Protein AF-A0A0F8CP23-F1 (afdb_monomer)

Nearest PDB structures (foldseek):
  4rnl-assembly4_D  TM=8.273E-01  e=2.035E-09  Streptomyces platensis
  9hau-assembly1_AA  TM=3.937E-01  e=9.492E-01  Leviviridae sp.
  6h04-assembly1_C  TM=4.057E-01  e=1.563E+00  Homo sapiens
  6yf9-assembly1_AA  TM=3.891E-01  e=7.806E+00  Leviviridae sp.
  8uej-assembly1_IN  TM=3.202E-01  e=5.597E+00  Caulobacter phage phiCb5

InterPro domains:
  IPR008183 Aldose 1-/Glucose-6-phosphate 1-epimerase [PF01263] (3-172)
  IPR011013 Galactose mutarotase-like domain superfamily [SSF74650] (3-172)
  IPR014718 Glycoside hydrolase-type carbohydrate-binding [G3DSA:2.70.98.10] (1-172)

pLDDT: mean 95.64, std 5.28, range [49.09, 98.81]

Foldseek 3Di:
DWDWDAALFLSFGAFTDDPNDTPFDHDPDPVCCLVPVPLLTRGWFDQAAAWDAQQKDCDDPHDIWHFEPPPPSIAHRLADCTSRRDRWDWDDDPQADDDPPDPDFPPKGKTKTWDWQDACRRRWGAIKIKMKIWIWGWDQDPNDIDIDIDIDIDIDRDDRDPDTDGDIDTSD

Sequence (172 aa):
MASVSFLPLGAIIQAVKVDGINIVQGFDNPEQYQQHNHPYFGETIGRVANRIKDATITNLNGQSYSLAENNGPNNLHGGNVGWGKKLWTEIECPTAREVPGIEGLTAAKTTAYGLTSKDGDEGFPGTVQATVFYTAGLQKINGRHVTVLAMEYEAELTGGAEETVINMTNHS

Solvent-accessible surface area (backbone atoms only — not comparable to full-atom values): 9455 Å² total; per-residue (Å²): 112,69,50,72,43,71,37,49,54,8,57,15,47,48,38,43,22,58,84,76,44,66,78,52,63,69,62,97,48,72,67,52,48,76,76,64,45,83,84,38,54,13,15,33,30,13,53,35,49,55,73,39,65,70,11,42,50,75,70,58,95,87,37,69,39,66,39,39,60,66,52,73,64,16,17,37,34,31,18,84,66,27,43,35,69,34,78,30,45,80,47,94,72,62,58,56,70,87,49,93,97,59,75,76,65,38,85,46,41,42,51,35,33,37,39,79,44,48,52,51,52,54,38,41,55,21,21,30,46,36,36,40,38,41,40,34,27,36,34,76,57,96,89,37,84,39,80,44,78,46,79,46,80,48,76,44,82,77,36,86,44,98,65,69,81,78,38,73,48,72,41,104

Structure (mmCIF, N/CA/C/O backbone):
data_AF-A0A0F8CP23-F1
#
_entry.id   AF-A0A0F8CP23-F1
#
loop_
_atom_site.group_PDB
_atom_site.id
_atom_site.type_symbol
_atom_site.label_atom_id
_atom_site.label_alt_id
_atom_site.label_comp_id
_atom_site.label_asym_id
_atom_site.label_entity_id
_atom_site.label_seq_id
_atom_site.pdbx_PDB_ins_code
_atom_site.Cartn_x
_atom_site.Cartn_y
_atom_site.Cartn_z
_atom_site.occupancy
_atom_site.B_iso_or_equiv
_atom_site.auth_seq_id
_atom_site.auth_comp_id
_atom_site.auth_asym_id
_atom_site.auth_atom_id
_atom_site.pdbx_PDB_model_num
ATOM 1 N N . MET A 1 1 ? 12.802 -0.556 -23.238 1.00 49.09 1 MET A N 1
ATOM 2 C CA . MET A 1 1 ? 13.173 -0.868 -21.841 1.00 49.09 1 MET A CA 1
ATOM 3 C C . MET A 1 1 ? 11.918 -0.791 -21.007 1.00 49.09 1 MET A C 1
ATOM 5 O O . MET A 1 1 ? 11.114 0.102 -21.251 1.00 49.09 1 MET A O 1
ATOM 9 N N . ALA A 1 2 ? 11.740 -1.729 -20.085 1.00 60.91 2 ALA A N 1
ATOM 10 C CA . ALA A 1 2 ? 10.629 -1.660 -19.160 1.00 60.91 2 ALA A CA 1
ATOM 11 C C . ALA A 1 2 ? 10.830 -0.501 -18.186 1.00 60.91 2 ALA A C 1
ATOM 13 O O . ALA A 1 2 ? 11.953 -0.257 -17.744 1.00 60.91 2 ALA A O 1
ATOM 14 N N . SER A 1 3 ? 9.762 0.223 -17.878 1.00 87.00 3 SER A N 1
ATOM 15 C CA . SER A 1 3 ? 9.799 1.298 -16.890 1.00 87.00 3 SER A CA 1
ATOM 16 C C . SER A 1 3 ? 8.582 1.183 -15.994 1.00 87.00 3 SER A C 1
ATOM 18 O O . SER A 1 3 ? 7.456 1.154 -16.495 1.00 87.00 3 SER A O 1
ATOM 20 N N . VAL A 1 4 ? 8.820 1.146 -14.692 1.00 95.31 4 VAL A N 1
ATOM 21 C CA . VAL A 1 4 ? 7.781 1.249 -13.671 1.00 95.31 4 VAL A CA 1
ATOM 22 C C . VAL A 1 4 ? 7.851 2.629 -13.032 1.00 95.31 4 VAL A C 1
ATOM 24 O O . VAL A 1 4 ? 8.941 3.195 -12.902 1.00 95.31 4 VAL A O 1
ATOM 27 N N . SER A 1 5 ? 6.705 3.184 -12.660 1.00 95.94 5 SER A N 1
ATOM 28 C CA . SER A 1 5 ? 6.639 4.424 -11.891 1.00 95.94 5 SER A CA 1
ATOM 29 C C . SER A 1 5 ? 5.624 4.304 -10.771 1.00 95.94 5 SER A C 1
ATOM 31 O O . SER A 1 5 ? 4.569 3.685 -10.926 1.00 95.94 5 SER A O 1
ATOM 33 N N . PHE A 1 6 ? 5.964 4.928 -9.652 1.00 97.31 6 PHE A N 1
ATOM 34 C CA . PHE A 1 6 ? 5.187 4.888 -8.427 1.00 97.31 6 PHE A CA 1
ATOM 35 C C . PHE A 1 6 ? 4.908 6.309 -7.940 1.00 97.31 6 PHE A C 1
ATOM 37 O O . PHE A 1 6 ? 5.665 7.232 -8.252 1.00 97.31 6 PHE A O 1
ATOM 44 N N . LEU A 1 7 ? 3.837 6.482 -7.169 1.00 97.62 7 LEU A N 1
ATOM 45 C CA . LEU A 1 7 ? 3.521 7.734 -6.485 1.00 97.62 7 LEU A CA 1
ATOM 46 C C . LEU A 1 7 ? 3.634 7.543 -4.968 1.00 97.62 7 LEU A C 1
ATOM 48 O O . LEU A 1 7 ? 3.173 6.523 -4.462 1.00 97.62 7 LEU A O 1
ATOM 52 N N . PRO A 1 8 ? 4.137 8.541 -4.216 1.00 97.69 8 PRO A N 1
ATOM 53 C CA . PRO A 1 8 ? 4.050 8.523 -2.756 1.00 97.69 8 PRO A CA 1
ATOM 54 C C . PRO A 1 8 ? 2.600 8.466 -2.246 1.00 97.69 8 PRO A C 1
ATOM 56 O O . PRO A 1 8 ? 2.324 7.877 -1.205 1.00 97.69 8 PRO A O 1
ATOM 59 N N . LEU A 1 9 ? 1.644 9.053 -2.977 1.00 98.00 9 LEU A N 1
ATOM 60 C CA . LEU A 1 9 ? 0.218 8.881 -2.691 1.00 98.00 9 LEU A CA 1
ATOM 61 C C . LEU A 1 9 ? -0.156 7.401 -2.842 1.00 98.00 9 LEU A C 1
ATOM 63 O O . LEU A 1 9 ? 0.030 6.831 -3.913 1.00 98.00 9 LEU A O 1
ATOM 67 N N . GLY A 1 10 ? -0.659 6.794 -1.768 1.00 97.94 10 GLY A N 1
ATOM 68 C CA . GLY A 1 10 ? -1.108 5.402 -1.710 1.00 97.94 10 GLY A CA 1
ATOM 69 C C . GLY A 1 10 ? -0.035 4.358 -2.007 1.00 97.94 10 GLY A C 1
ATOM 70 O O . GLY A 1 10 ? -0.390 3.201 -2.244 1.00 97.94 10 GLY A O 1
ATOM 71 N N . ALA A 1 11 ? 1.239 4.772 -2.080 1.00 98.38 11 ALA A N 1
ATOM 72 C CA . ALA A 1 11 ? 2.310 3.998 -2.701 1.00 98.38 11 ALA A CA 1
ATOM 73 C C . ALA A 1 11 ? 1.848 3.385 -4.044 1.00 98.38 11 ALA A C 1
ATOM 75 O O . ALA A 1 11 ? 2.015 2.188 -4.284 1.00 98.38 11 ALA A O 1
ATOM 76 N N . ILE A 1 12 ? 1.159 4.190 -4.864 1.00 98.56 12 ILE A N 1
ATOM 77 C CA . ILE A 1 12 ? 0.422 3.740 -6.049 1.00 98.56 12 ILE A CA 1
ATOM 78 C C . ILE A 1 12 ? 1.381 3.286 -7.145 1.00 98.56 12 ILE A C 1
ATOM 80 O O . ILE A 1 12 ? 2.339 3.990 -7.461 1.00 98.56 12 ILE A O 1
ATOM 84 N N . ILE A 1 13 ? 1.065 2.168 -7.799 1.00 98.38 13 ILE A N 1
ATOM 85 C CA . ILE A 1 13 ? 1.642 1.810 -9.100 1.00 98.38 13 ILE A CA 1
ATOM 86 C C . ILE A 1 13 ? 0.964 2.670 -10.168 1.00 98.38 13 ILE A C 1
ATOM 88 O O . ILE A 1 13 ? -0.190 2.444 -10.522 1.00 98.38 13 ILE A O 1
ATOM 92 N N . GLN A 1 14 ? 1.673 3.676 -10.680 1.00 97.56 14 GLN A N 1
ATOM 93 C CA . GLN A 1 14 ? 1.120 4.581 -11.690 1.00 97.56 14 GLN A CA 1
ATOM 94 C C . GLN A 1 14 ? 1.274 4.018 -13.103 1.00 97.56 14 GLN A C 1
ATOM 96 O O . GLN A 1 14 ? 0.394 4.182 -13.948 1.00 97.56 14 GLN A O 1
ATOM 101 N N . ALA A 1 15 ? 2.405 3.370 -13.381 1.00 96.56 15 ALA A N 1
ATOM 102 C CA . ALA A 1 15 ? 2.643 2.759 -14.676 1.00 96.56 15 ALA A CA 1
ATOM 103 C C . ALA A 1 15 ? 3.529 1.523 -14.565 1.00 96.56 15 ALA A C 1
ATOM 105 O O . ALA A 1 15 ? 4.505 1.490 -13.814 1.00 96.56 15 ALA A O 1
AT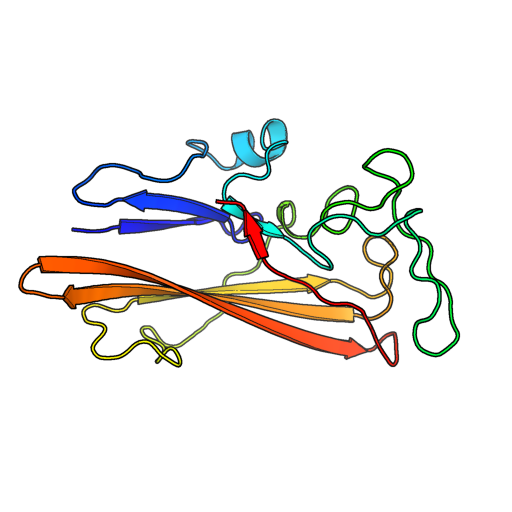OM 106 N N . VAL A 1 16 ? 3.232 0.550 -15.419 1.00 96.12 16 VAL A N 1
ATOM 107 C CA . VAL A 1 16 ? 4.093 -0.587 -15.732 1.00 96.12 16 VAL A CA 1
ATOM 108 C C . VAL A 1 16 ? 4.171 -0.636 -17.247 1.00 96.12 16 VAL A C 1
ATOM 110 O O . VAL A 1 16 ? 3.197 -0.981 -17.911 1.00 96.12 16 VAL A O 1
ATOM 113 N N . LYS A 1 17 ? 5.303 -0.226 -17.820 1.00 93.88 17 LYS A N 1
ATOM 114 C CA . LYS A 1 17 ? 5.473 -0.193 -19.276 1.00 93.88 17 LYS A CA 1
ATOM 115 C C . LYS A 1 17 ? 6.272 -1.393 -19.754 1.00 93.88 17 LYS A C 1
ATOM 117 O O . LYS A 1 17 ? 7.426 -1.549 -19.359 1.00 93.88 17 LYS A O 1
ATOM 122 N N . VAL A 1 18 ? 5.689 -2.176 -20.657 1.00 91.12 18 VAL A N 1
ATOM 123 C CA . VAL A 1 18 ? 6.349 -3.274 -21.376 1.00 91.12 18 VAL A CA 1
ATOM 124 C C . VAL A 1 18 ? 6.426 -2.877 -22.845 1.00 91.12 18 VAL A C 1
ATOM 126 O O . VAL A 1 18 ? 5.416 -2.534 -23.449 1.00 91.12 18 VAL A O 1
ATOM 129 N N . ASP A 1 19 ? 7.643 -2.817 -23.390 1.00 87.88 19 ASP A N 1
ATOM 130 C CA . ASP A 1 19 ? 7.914 -2.334 -24.755 1.00 87.88 19 ASP A CA 1
ATOM 131 C C . ASP A 1 19 ? 7.263 -0.976 -25.086 1.00 87.88 19 ASP A C 1
ATOM 133 O O . ASP A 1 19 ? 6.816 -0.713 -26.198 1.00 87.88 19 ASP A O 1
ATOM 137 N N . GLY A 1 20 ? 7.237 -0.082 -24.090 1.00 89.81 20 GLY A N 1
ATOM 138 C CA . GLY A 1 20 ? 6.688 1.271 -24.210 1.00 89.81 20 GLY A CA 1
ATOM 139 C C . GLY A 1 20 ? 5.173 1.374 -24.006 1.00 89.81 20 GLY A C 1
ATOM 140 O O . GLY A 1 20 ? 4.666 2.488 -23.895 1.00 89.81 20 GLY A O 1
ATOM 141 N N . ILE A 1 21 ? 4.463 0.250 -23.886 1.00 93.81 21 ILE A N 1
ATOM 142 C CA . ILE A 1 21 ? 3.013 0.197 -23.671 1.00 93.81 21 ILE A CA 1
ATOM 143 C C . ILE A 1 21 ? 2.731 0.078 -22.173 1.00 93.81 21 ILE A C 1
ATOM 145 O O . ILE A 1 21 ? 3.242 -0.836 -21.529 1.00 93.81 21 ILE A O 1
ATOM 149 N N . ASN A 1 22 ? 1.924 0.987 -21.615 1.00 95.62 22 ASN A N 1
ATOM 150 C CA . ASN A 1 22 ? 1.453 0.870 -20.233 1.00 95.62 22 ASN A CA 1
ATOM 151 C C . ASN A 1 22 ? 0.397 -0.240 -20.130 1.00 95.62 22 ASN A C 1
ATOM 153 O O . ASN A 1 22 ? -0.571 -0.218 -20.888 1.00 95.62 22 ASN A O 1
ATOM 157 N N . ILE A 1 23 ? 0.586 -1.189 -19.212 1.00 96.75 23 ILE A N 1
ATOM 158 C CA . ILE A 1 23 ? -0.291 -2.363 -19.063 1.00 96.75 23 ILE A CA 1
ATOM 159 C C . ILE A 1 23 ? -1.217 -2.299 -17.842 1.00 96.75 23 ILE A C 1
ATOM 161 O O . ILE A 1 23 ? -1.989 -3.228 -17.628 1.00 96.75 23 ILE A O 1
ATOM 165 N N . VAL A 1 24 ? -1.156 -1.220 -17.056 1.00 97.81 24 VAL A N 1
ATOM 166 C CA . VAL A 1 24 ? -2.054 -0.972 -15.915 1.00 97.81 24 VAL A CA 1
ATOM 167 C C . VAL A 1 24 ? -2.953 0.233 -16.185 1.00 97.81 24 VAL A C 1
ATOM 169 O O . VAL A 1 24 ? -2.578 1.143 -16.930 1.00 97.81 24 VAL A O 1
ATOM 172 N N . GLN A 1 25 ? -4.143 0.242 -15.582 1.00 98.19 25 GLN A N 1
ATOM 173 C CA . GLN A 1 25 ? -5.024 1.411 -15.599 1.00 98.19 25 GLN A CA 1
ATOM 174 C C . GLN A 1 25 ? -4.541 2.451 -14.586 1.00 98.19 25 GLN A C 1
ATOM 176 O O . GLN A 1 25 ? -3.960 2.110 -13.558 1.00 98.19 25 GLN A O 1
ATOM 181 N N . GLY A 1 26 ? -4.775 3.726 -14.873 1.00 97.06 26 GLY A N 1
ATOM 182 C CA . GLY A 1 26 ? -4.318 4.807 -14.015 1.00 97.06 26 GLY A CA 1
ATOM 183 C C . GLY A 1 26 ? -4.674 6.180 -14.561 1.00 97.06 26 GLY A C 1
ATOM 184 O O . GLY A 1 26 ? -5.374 6.304 -15.566 1.00 97.06 26 GLY A O 1
ATOM 185 N N . PHE A 1 27 ? -4.166 7.201 -13.880 1.00 96.88 27 PHE A N 1
ATOM 186 C CA . PHE A 1 27 ? -4.324 8.604 -14.242 1.00 96.88 27 PHE A CA 1
ATOM 187 C C . PHE A 1 27 ? -2.960 9.256 -14.487 1.00 96.88 27 PHE A C 1
ATOM 189 O O . PHE A 1 27 ? -1.924 8.790 -14.002 1.00 96.88 27 PHE A O 1
ATOM 196 N N . ASP A 1 28 ? -2.959 10.370 -15.215 1.00 92.62 28 ASP A N 1
ATOM 197 C CA . ASP A 1 28 ? -1.720 11.031 -15.627 1.00 92.62 28 ASP A CA 1
ATOM 198 C C . ASP A 1 28 ? -1.060 11.808 -14.478 1.00 92.62 28 ASP A C 1
ATOM 200 O O . ASP A 1 28 ? 0.163 11.954 -14.457 1.00 92.62 28 ASP A O 1
ATOM 204 N N . ASN A 1 29 ? -1.845 12.292 -13.508 1.00 90.50 29 ASN A N 1
ATOM 205 C CA . ASN A 1 29 ? -1.347 13.088 -12.382 1.00 90.50 29 ASN A CA 1
ATOM 206 C C . ASN A 1 29 ? -1.967 12.697 -11.021 1.00 90.50 29 ASN A C 1
ATOM 208 O O . ASN A 1 29 ? -3.057 12.119 -10.981 1.00 90.50 29 ASN A O 1
ATOM 212 N N . PRO A 1 30 ? -1.286 12.999 -9.896 1.00 89.50 30 PRO A N 1
ATOM 213 C CA . PRO A 1 30 ? -1.747 12.647 -8.549 1.00 89.50 30 PRO A CA 1
ATOM 214 C C . PRO A 1 30 ? -3.099 13.255 -8.156 1.00 89.50 30 PRO A C 1
ATOM 216 O O . PRO A 1 30 ? -3.855 12.634 -7.408 1.00 89.50 30 PRO A O 1
ATOM 219 N N . GLU A 1 31 ? -3.433 14.446 -8.649 1.00 94.25 31 GLU A N 1
ATOM 220 C CA . GLU A 1 31 ? -4.683 15.137 -8.324 1.00 94.25 31 GLU A CA 1
ATOM 221 C C . GLU A 1 31 ? -5.898 14.349 -8.832 1.00 94.25 31 GLU A C 1
ATOM 223 O O . GLU A 1 31 ? -6.896 14.207 -8.123 1.00 94.25 31 GLU A O 1
ATOM 228 N N . GLN A 1 32 ? -5.795 13.752 -10.023 1.00 96.69 32 GLN A N 1
ATOM 229 C CA . GLN A 1 32 ? -6.830 12.869 -10.563 1.00 96.69 32 GLN A CA 1
ATOM 230 C C . GLN A 1 32 ? -7.025 11.614 -9.706 1.00 96.69 32 GLN A C 1
ATOM 232 O O . GLN A 1 32 ? -8.165 11.192 -9.505 1.00 96.69 32 GLN A O 1
ATOM 237 N N . TYR A 1 33 ? -5.955 11.046 -9.138 1.00 97.19 33 TYR A N 1
ATOM 238 C CA . TYR A 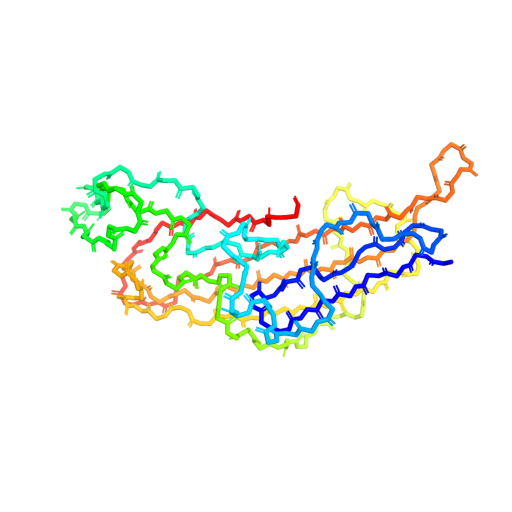1 33 ? -6.084 9.911 -8.220 1.00 97.19 33 TYR A CA 1
ATOM 239 C C . TYR A 1 33 ? -6.885 10.280 -6.961 1.00 97.19 33 TYR A C 1
ATOM 241 O O . TYR A 1 33 ? -7.734 9.508 -6.509 1.00 97.19 33 TYR A O 1
ATOM 249 N N . GLN A 1 34 ? -6.667 11.480 -6.419 1.00 94.00 34 GLN A N 1
ATOM 250 C CA . GLN A 1 34 ? -7.401 11.968 -5.247 1.00 94.00 34 GLN A CA 1
ATOM 251 C C . GLN A 1 34 ? -8.886 12.202 -5.550 1.00 94.00 34 GLN A C 1
ATOM 253 O O . GLN A 1 34 ? -9.737 11.898 -4.718 1.00 94.00 34 GLN A O 1
ATOM 258 N N . GLN A 1 35 ? -9.202 12.724 -6.737 1.00 95.50 35 GLN A N 1
ATOM 259 C CA . GLN A 1 35 ? -10.564 13.125 -7.099 1.00 95.50 35 GLN A CA 1
ATOM 260 C C . GLN A 1 35 ? -11.409 11.994 -7.690 1.00 95.50 35 GLN A C 1
ATOM 262 O O . GLN A 1 35 ? -12.633 12.020 -7.565 1.00 95.50 35 GLN A O 1
ATOM 267 N N . HIS A 1 36 ? -10.785 11.037 -8.380 1.00 96.31 36 HIS A N 1
ATOM 268 C CA . HIS A 1 36 ? -11.503 10.124 -9.272 1.00 96.31 36 HIS A CA 1
ATOM 269 C C . HIS A 1 36 ? -11.176 8.646 -9.071 1.00 96.31 36 HIS A C 1
ATOM 271 O O . HIS A 1 36 ? -11.860 7.805 -9.657 1.00 96.31 36 HIS A O 1
ATOM 277 N N . ASN A 1 37 ? -10.193 8.282 -8.237 1.00 96.62 37 ASN A N 1
ATOM 278 C CA . ASN A 1 37 ? -9.780 6.883 -8.091 1.00 96.62 37 ASN A CA 1
ATOM 279 C C . ASN A 1 37 ? -10.709 6.047 -7.193 1.00 96.62 37 ASN A C 1
ATOM 281 O O . ASN A 1 37 ? -10.253 5.301 -6.330 1.00 96.62 37 ASN A O 1
ATOM 285 N N . HIS A 1 38 ? -12.024 6.164 -7.369 1.00 93.50 38 HIS A N 1
ATOM 286 C CA . HIS A 1 38 ? -13.000 5.267 -6.744 1.00 93.50 38 HIS A CA 1
ATOM 287 C C . HIS A 1 38 ? -12.779 3.776 -7.078 1.00 93.50 38 HIS A C 1
ATOM 289 O O . HIS A 1 38 ? -13.095 2.955 -6.224 1.00 93.50 38 HIS A O 1
ATOM 295 N N . PRO A 1 39 ? -12.233 3.395 -8.255 1.00 95.94 39 PRO A N 1
ATOM 296 C CA . PRO A 1 39 ? -11.883 2.003 -8.558 1.00 95.94 39 PRO A CA 1
ATOM 297 C C . PRO A 1 39 ? -10.576 1.501 -7.926 1.00 95.94 39 PRO A C 1
ATOM 299 O O . PRO A 1 39 ? -10.213 0.353 -8.166 1.00 95.94 39 PRO A O 1
ATOM 302 N N . TYR A 1 40 ? -9.875 2.336 -7.150 1.00 97.75 40 TYR A N 1
ATOM 303 C CA . TYR A 1 40 ? -8.631 1.995 -6.447 1.00 97.75 40 TYR A CA 1
ATOM 304 C C . TYR A 1 40 ? -7.440 1.619 -7.347 1.00 97.75 40 TYR A C 1
ATOM 306 O O . TYR A 1 40 ? -6.551 0.899 -6.905 1.00 97.75 40 TYR A O 1
ATOM 314 N N . PHE A 1 41 ? -7.367 2.114 -8.588 1.00 98.50 41 PHE A N 1
ATOM 315 C CA . PHE A 1 41 ? -6.279 1.781 -9.514 1.00 98.50 41 PHE A CA 1
ATOM 316 C C . PHE A 1 41 ? -4.899 1.952 -8.878 1.00 98.50 41 PHE A C 1
ATOM 318 O O . PHE A 1 41 ? -4.545 3.045 -8.430 1.00 98.50 41 PHE A O 1
ATOM 325 N N . GLY A 1 42 ? -4.141 0.856 -8.849 1.00 98.31 42 GLY A N 1
ATOM 326 C CA . GLY A 1 42 ? -2.748 0.815 -8.418 1.00 98.31 42 GLY A CA 1
ATOM 327 C C . GLY A 1 42 ? -2.502 1.031 -6.927 1.00 98.31 42 GLY A C 1
ATOM 328 O O . GLY A 1 42 ? -1.340 1.010 -6.524 1.00 98.31 42 GLY A O 1
ATOM 329 N N . GLU A 1 43 ? -3.535 1.229 -6.104 1.00 98.44 43 GLU A N 1
ATOM 330 C CA . GLU A 1 43 ? -3.389 1.547 -4.680 1.00 98.44 43 GLU A CA 1
ATOM 331 C C . GLU A 1 43 ? -2.837 0.381 -3.864 1.00 98.44 43 GLU A C 1
ATOM 333 O O . GLU A 1 43 ? -3.232 -0.772 -4.052 1.00 98.44 43 GLU A O 1
ATOM 338 N N . THR A 1 44 ? -1.976 0.700 -2.893 1.00 98.69 44 THR A N 1
ATOM 339 C CA . THR A 1 44 ? -1.679 -0.209 -1.784 1.00 98.69 44 THR A CA 1
ATOM 340 C C . THR A 1 44 ? -2.828 -0.157 -0.785 1.00 98.69 44 THR A C 1
ATOM 342 O O . THR A 1 44 ? -3.022 0.830 -0.073 1.00 98.69 44 THR A O 1
ATOM 345 N N . ILE A 1 45 ? -3.609 -1.228 -0.732 1.00 98.75 45 ILE A N 1
ATOM 346 C CA . ILE A 1 45 ? -4.787 -1.327 0.121 1.00 98.75 45 ILE A CA 1
ATOM 347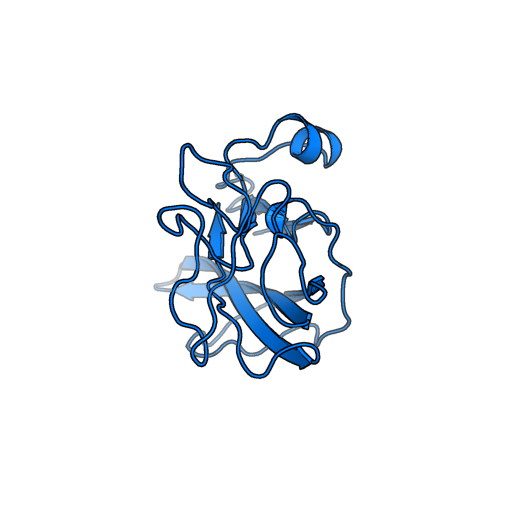 C C . ILE A 1 45 ? -4.395 -1.802 1.518 1.00 98.75 45 ILE A C 1
ATOM 349 O O . ILE A 1 45 ? -3.689 -2.798 1.675 1.00 98.75 45 ILE A O 1
ATOM 353 N N . GLY A 1 46 ? -4.936 -1.128 2.533 1.00 97.75 46 GLY A N 1
ATOM 354 C CA . GLY A 1 46 ? -4.823 -1.506 3.937 1.00 97.75 46 GLY A CA 1
ATOM 355 C C . GLY A 1 46 ? -5.663 -0.594 4.846 1.00 97.75 46 GLY A C 1
ATOM 356 O O . GLY A 1 46 ? -6.220 0.398 4.382 1.00 97.75 46 GLY A O 1
ATOM 357 N N . ARG A 1 47 ? -5.799 -0.888 6.144 1.00 96.56 47 ARG A N 1
ATOM 358 C CA . ARG A 1 47 ? -5.113 -1.972 6.877 1.00 96.56 47 ARG A CA 1
ATOM 359 C C . ARG A 1 47 ? -5.597 -3.380 6.501 1.00 96.56 47 ARG A C 1
ATOM 361 O O . ARG A 1 47 ? -4.798 -4.311 6.464 1.00 96.56 47 ARG A O 1
ATOM 368 N N . VAL A 1 48 ? -6.877 -3.523 6.152 1.00 98.62 48 VAL A N 1
ATOM 369 C CA . VAL A 1 48 ? -7.467 -4.784 5.676 1.00 98.62 48 VAL A CA 1
ATOM 370 C C . VAL A 1 48 ? -8.112 -4.578 4.312 1.00 98.62 48 VAL A C 1
ATOM 372 O O . VAL A 1 48 ? -9.027 -3.774 4.148 1.00 98.62 48 VAL A O 1
ATOM 375 N N . ALA A 1 49 ? -7.636 -5.322 3.322 1.00 98.56 49 ALA A N 1
ATOM 376 C CA . ALA A 1 49 ? -8.239 -5.386 2.008 1.00 98.56 49 ALA A CA 1
ATOM 377 C C . ALA A 1 49 ? -9.554 -6.171 2.024 1.00 98.56 49 ALA A C 1
ATOM 379 O O . ALA A 1 49 ? -9.734 -7.115 2.795 1.00 98.56 49 ALA A O 1
ATOM 380 N N . ASN A 1 50 ? -10.435 -5.816 1.087 1.00 98.38 50 ASN A N 1
ATOM 381 C CA . ASN A 1 50 ? -11.785 -6.350 0.950 1.00 98.38 50 ASN A CA 1
ATOM 382 C C . ASN A 1 50 ? -12.694 -5.977 2.137 1.00 98.38 50 ASN A C 1
ATOM 384 O O . ASN A 1 50 ? -12.484 -4.939 2.761 1.00 98.38 50 ASN A O 1
ATOM 388 N N . ARG A 1 51 ? -13.772 -6.740 2.351 1.00 98.62 51 ARG A N 1
ATOM 389 C CA . ARG A 1 51 ? -14.858 -6.418 3.276 1.00 98.62 51 ARG A CA 1
ATOM 390 C C . ARG A 1 51 ? -14.673 -7.090 4.631 1.00 98.62 51 ARG A C 1
ATOM 392 O O . ARG A 1 51 ? -14.534 -8.308 4.695 1.00 98.62 51 ARG A O 1
ATOM 399 N N . ILE A 1 52 ? -14.806 -6.314 5.699 1.00 98.56 52 ILE A N 1
ATOM 400 C CA . ILE A 1 52 ? -15.112 -6.799 7.045 1.00 98.56 52 ILE A CA 1
ATOM 401 C C . ILE A 1 52 ? -16.615 -6.631 7.256 1.00 98.56 52 ILE A C 1
ATOM 403 O O . ILE A 1 52 ? -17.159 -5.529 7.124 1.00 98.56 52 ILE A O 1
ATOM 407 N N . LYS A 1 53 ? -17.279 -7.753 7.545 1.00 98.25 53 LYS A N 1
ATOM 408 C CA . LYS A 1 53 ? -18.728 -7.817 7.732 1.00 98.25 53 LYS A CA 1
ATOM 409 C C . LYS A 1 53 ? -19.171 -6.914 8.889 1.00 98.25 53 LYS A C 1
ATOM 411 O O . LYS A 1 53 ? -18.505 -6.880 9.921 1.00 98.25 53 LYS A O 1
ATOM 416 N N . ASP A 1 54 ? -20.291 -6.214 8.700 1.00 98.31 54 ASP A N 1
ATOM 417 C CA . ASP A 1 54 ? -20.933 -5.354 9.712 1.00 98.31 54 ASP A CA 1
ATOM 418 C C . ASP A 1 54 ? -19.977 -4.292 10.297 1.00 98.31 54 ASP A C 1
ATOM 420 O O . ASP A 1 54 ? -20.119 -3.873 11.445 1.00 98.31 54 ASP A O 1
ATOM 424 N N . ALA A 1 55 ? -18.929 -3.950 9.530 1.00 98.25 55 ALA A N 1
ATOM 425 C CA . ALA A 1 55 ? -17.830 -3.068 9.909 1.00 98.25 55 ALA A CA 1
ATOM 426 C C . ALA A 1 55 ? -17.298 -3.339 11.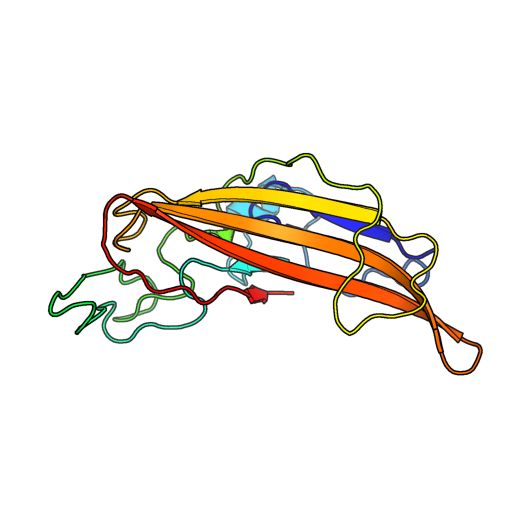327 1.00 98.25 55 ALA A C 1
ATOM 428 O O . ALA A 1 55 ? -16.919 -2.415 12.036 1.00 98.25 55 ALA A O 1
ATOM 429 N N . THR A 1 56 ? -17.274 -4.601 11.763 1.00 98.19 56 THR A N 1
ATOM 430 C CA . THR A 1 56 ? -16.946 -4.943 13.150 1.00 98.19 56 THR A CA 1
ATOM 431 C C . THR A 1 56 ? -15.951 -6.091 13.208 1.00 98.19 56 THR A C 1
ATOM 433 O O . THR A 1 56 ? -16.168 -7.164 12.645 1.00 98.19 56 THR A O 1
ATOM 436 N N . ILE A 1 57 ? -14.867 -5.893 13.955 1.00 97.50 57 ILE A N 1
ATOM 437 C CA . ILE A 1 57 ? -13.987 -6.980 14.389 1.00 97.50 57 ILE A CA 1
ATOM 438 C C . ILE A 1 57 ? -14.569 -7.498 15.698 1.00 97.50 57 ILE A C 1
ATOM 440 O O . ILE A 1 57 ? -14.549 -6.790 16.698 1.00 97.50 57 ILE A O 1
ATOM 444 N N . THR A 1 58 ? -15.141 -8.700 15.694 1.00 93.94 58 THR A N 1
ATOM 445 C CA . THR A 1 58 ? -15.952 -9.177 16.827 1.00 93.94 58 THR A CA 1
ATOM 446 C C . THR A 1 58 ? -15.141 -9.803 17.956 1.00 93.94 58 THR A C 1
ATOM 448 O O . THR A 1 58 ? -15.609 -9.813 19.089 1.00 93.94 58 THR A O 1
ATOM 451 N N . ASN A 1 59 ? -13.957 -10.348 17.672 1.00 90.25 59 ASN A N 1
ATOM 452 C CA . ASN A 1 59 ? -13.123 -10.992 18.684 1.00 90.25 59 ASN A CA 1
ATOM 453 C C . ASN A 1 59 ? -11.641 -10.867 18.326 1.00 90.25 59 ASN A C 1
ATOM 455 O O . ASN A 1 59 ? -11.097 -11.705 17.608 1.00 90.25 59 ASN A O 1
ATOM 459 N N . LEU A 1 60 ? -11.011 -9.815 18.832 1.00 94.25 60 LEU A N 1
ATOM 460 C CA . LEU A 1 60 ? -9.570 -9.612 18.785 1.00 94.25 60 LEU A CA 1
ATOM 461 C C . LEU A 1 60 ? -9.106 -9.430 20.229 1.00 94.25 60 LEU A C 1
ATOM 463 O O . LEU A 1 60 ? -9.480 -8.456 20.880 1.00 94.25 60 LEU A O 1
ATOM 467 N N . ASN A 1 61 ? -8.408 -10.437 20.754 1.00 86.69 61 ASN A N 1
ATOM 468 C CA . ASN A 1 61 ? -8.079 -10.570 22.175 1.00 86.69 61 ASN A CA 1
ATOM 469 C C . ASN A 1 61 ? -9.276 -10.333 23.131 1.00 86.69 61 ASN A C 1
ATOM 471 O O . ASN A 1 61 ? -9.195 -9.594 24.111 1.00 86.69 61 ASN A O 1
ATOM 475 N N . GLY A 1 62 ? -10.441 -10.911 22.810 1.00 91.44 62 GLY A N 1
ATOM 476 C CA . GLY A 1 62 ? -11.657 -10.769 23.619 1.00 91.44 62 GLY A CA 1
ATOM 477 C C . GLY A 1 62 ? -12.333 -9.396 23.545 1.00 91.44 62 GLY A C 1
ATOM 478 O O . GLY A 1 62 ? -13.320 -9.177 24.248 1.00 91.44 62 GLY A O 1
ATOM 479 N N . GLN A 1 63 ? -11.843 -8.481 22.704 1.00 94.06 63 GLN A N 1
ATOM 480 C CA . GLN A 1 63 ? -12.443 -7.170 22.468 1.00 94.06 63 GLN A CA 1
ATOM 481 C C . GLN A 1 63 ? -13.113 -7.094 21.093 1.00 94.06 63 GLN A C 1
ATOM 483 O O . GLN A 1 63 ? -12.763 -7.826 20.160 1.00 94.06 63 GLN A O 1
ATOM 488 N N . SER A 1 64 ? -14.085 -6.187 20.980 1.00 96.25 64 SER A N 1
ATOM 489 C CA . SER A 1 64 ? -14.743 -5.855 19.719 1.00 96.25 64 SER A CA 1
ATOM 490 C C . SER A 1 64 ? -14.441 -4.415 19.316 1.00 96.25 64 SER A C 1
ATOM 492 O O 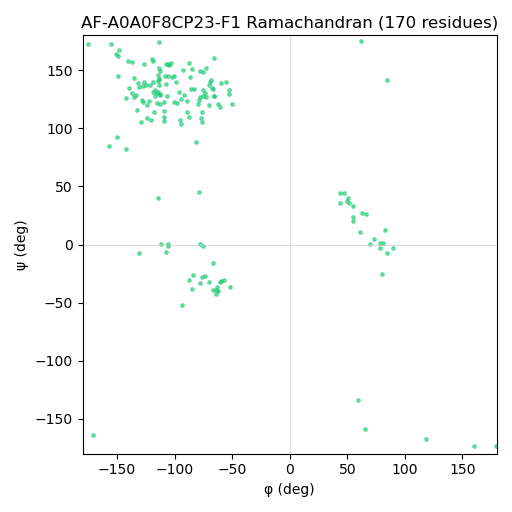. SER A 1 64 ? -14.444 -3.521 20.160 1.00 96.25 64 SER A O 1
ATOM 494 N N . TYR A 1 65 ? -14.234 -4.194 18.020 1.00 97.44 65 TYR A N 1
ATOM 495 C CA . TYR A 1 65 ? -13.898 -2.886 17.457 1.00 97.44 65 TYR A CA 1
ATOM 496 C C . TYR A 1 65 ? -14.845 -2.550 16.310 1.00 97.44 65 TYR A C 1
ATOM 498 O O . TYR A 1 65 ? -14.959 -3.323 15.356 1.00 97.44 65 TYR A O 1
ATOM 506 N N . SER A 1 66 ? -15.509 -1.399 16.408 1.00 97.75 66 SER A N 1
ATOM 507 C CA . SER A 1 66 ? -16.302 -0.824 15.320 1.00 97.75 66 SER A CA 1
ATOM 508 C C . SER A 1 66 ? -15.402 -0.041 14.366 1.00 97.75 66 SER A C 1
ATOM 510 O O . SER A 1 66 ? -14.571 0.758 14.793 1.00 97.75 66 SER A O 1
ATOM 512 N N . LEU A 1 67 ? -15.598 -0.261 13.075 1.00 98.19 67 LEU A N 1
ATOM 513 C CA . LEU A 1 67 ? -14.884 0.361 11.967 1.00 98.19 67 LEU A CA 1
ATOM 514 C C . LEU A 1 67 ? -15.843 1.252 11.169 1.00 98.19 67 LEU A C 1
ATOM 516 O O . LEU A 1 67 ? -17.054 1.256 11.388 1.00 98.19 67 LEU A O 1
ATOM 520 N N . ALA A 1 68 ? -15.312 1.990 10.196 1.00 96.31 68 ALA A N 1
ATOM 521 C CA . ALA A 1 68 ? -16.146 2.763 9.280 1.00 96.31 68 ALA A CA 1
ATOM 522 C C . ALA A 1 68 ? -17.022 1.860 8.384 1.00 96.31 68 ALA A C 1
ATOM 524 O O . ALA A 1 68 ? -16.500 0.998 7.675 1.00 96.31 68 ALA A O 1
ATOM 525 N N . GLU A 1 69 ? -18.332 2.111 8.352 1.00 97.69 69 GLU A N 1
ATOM 526 C CA . GLU A 1 69 ? -19.274 1.543 7.377 1.00 97.69 69 GLU A CA 1
ATOM 527 C C . GLU A 1 69 ? -19.221 2.342 6.066 1.00 97.69 69 GLU A C 1
ATOM 529 O O . GLU A 1 69 ? -19.941 3.321 5.873 1.00 97.69 69 GLU A O 1
ATOM 534 N N . ASN A 1 70 ? -18.328 1.957 5.156 1.00 97.19 70 ASN A N 1
ATOM 535 C CA . ASN A 1 70 ? -18.101 2.660 3.886 1.00 97.19 70 ASN A CA 1
ATOM 536 C C . ASN A 1 70 ? -18.550 1.846 2.656 1.00 97.19 70 ASN A C 1
ATOM 538 O O . ASN A 1 70 ? -18.421 2.304 1.519 1.00 97.19 70 ASN A O 1
ATOM 542 N N . ASN A 1 71 ? -19.087 0.637 2.847 1.00 97.88 71 ASN A N 1
ATOM 543 C CA . ASN A 1 71 ? -19.674 -0.164 1.776 1.00 97.88 71 ASN A CA 1
ATOM 544 C C . ASN A 1 71 ? -20.925 -0.913 2.250 1.00 97.88 71 ASN A C 1
ATOM 546 O O . ASN A 1 71 ? -20.883 -2.100 2.591 1.00 97.88 71 ASN A O 1
ATOM 550 N N . GLY A 1 72 ? -22.056 -0.200 2.257 1.00 97.38 72 GLY A N 1
ATOM 551 C CA . GLY A 1 72 ? -23.258 -0.677 2.939 1.00 97.38 72 GLY A CA 1
ATOM 552 C C . GLY A 1 72 ? -22.947 -0.874 4.429 1.00 97.38 72 GLY A C 1
ATOM 553 O O . GLY A 1 72 ? -22.269 -0.020 4.989 1.00 97.38 72 GLY A O 1
ATOM 554 N N . PRO A 1 73 ? -23.344 -1.997 5.052 1.00 98.00 73 PRO A N 1
ATOM 555 C CA . PRO A 1 73 ? -23.032 -2.256 6.458 1.00 98.00 73 PRO A CA 1
ATOM 556 C C . PRO A 1 73 ? -21.570 -2.679 6.691 1.00 98.00 73 PRO A C 1
ATOM 558 O O . PRO A 1 73 ? -21.195 -2.985 7.810 1.00 98.00 73 PRO A O 1
ATOM 561 N N . ASN A 1 74 ? -20.740 -2.793 5.650 1.00 98.75 74 ASN A N 1
ATOM 562 C CA . ASN A 1 74 ? -19.398 -3.366 5.761 1.00 98.75 74 ASN A CA 1
ATOM 563 C 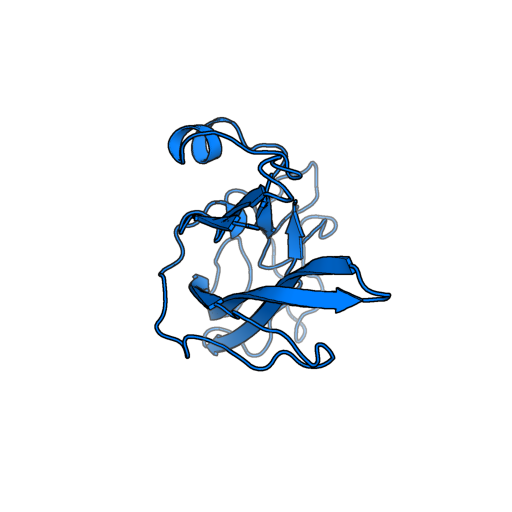C . ASN A 1 74 ? -18.314 -2.283 5.763 1.00 98.75 74 ASN A C 1
ATOM 565 O O . ASN A 1 74 ? -18.482 -1.222 5.157 1.00 98.75 74 ASN A O 1
ATOM 569 N N . ASN A 1 75 ? -17.158 -2.614 6.342 1.00 98.56 75 ASN A N 1
ATOM 570 C CA . ASN A 1 75 ? -15.919 -1.871 6.128 1.00 98.56 75 ASN A CA 1
ATOM 571 C C . ASN A 1 75 ? -15.195 -2.462 4.919 1.00 98.56 75 ASN A C 1
ATOM 573 O O . ASN A 1 75 ? -14.933 -3.658 4.889 1.00 98.56 75 ASN A O 1
ATOM 577 N N . LEU A 1 76 ? -14.894 -1.654 3.916 1.00 98.62 76 LEU A N 1
ATOM 578 C CA . LEU A 1 76 ? -14.233 -2.022 2.675 1.00 98.62 76 LEU A CA 1
ATOM 579 C C . LEU A 1 76 ? -12.870 -1.337 2.605 1.00 98.62 76 LEU A C 1
ATOM 581 O O . LEU A 1 76 ? -12.780 -0.123 2.778 1.00 98.62 76 LEU A O 1
ATOM 585 N N . HIS A 1 77 ? -11.835 -2.112 2.279 1.00 98.31 77 HIS A N 1
ATOM 586 C CA . HIS A 1 77 ? -10.499 -1.605 1.946 1.00 98.31 77 HIS A CA 1
ATOM 587 C C . HIS A 1 77 ? -9.885 -0.703 3.031 1.00 98.31 77 HIS A C 1
ATOM 589 O O . HIS A 1 77 ? -9.123 0.214 2.733 1.00 98.31 77 HIS A O 1
ATOM 595 N N . GLY A 1 78 ? -10.196 -0.993 4.296 1.00 97.50 78 GLY A N 1
ATOM 596 C CA . GLY A 1 78 ? -9.587 -0.334 5.443 1.00 97.50 78 GLY A CA 1
ATOM 597 C C . GLY A 1 78 ? -10.205 1.007 5.830 1.00 97.50 78 GLY A C 1
ATOM 598 O O . GLY A 1 78 ? -9.608 1.694 6.648 1.00 97.50 78 GLY A O 1
ATOM 599 N N . GLY A 1 79 ? -11.377 1.373 5.298 1.00 97.50 79 GLY A N 1
ATOM 600 C CA . GLY A 1 79 ? -12.164 2.515 5.779 1.00 97.50 79 GLY A CA 1
ATOM 601 C C . GLY A 1 79 ? -12.391 3.629 4.760 1.00 97.50 79 GLY A C 1
ATOM 602 O O . GLY A 1 79 ? -12.217 3.447 3.557 1.00 97.50 79 GLY A O 1
ATOM 603 N N . ASN A 1 80 ? -12.864 4.779 5.240 1.00 97.12 80 ASN A N 1
ATOM 604 C CA . ASN A 1 80 ? -13.331 5.884 4.392 1.00 97.12 80 ASN A CA 1
ATOM 605 C C . ASN A 1 80 ? -12.209 6.476 3.534 1.00 97.12 80 ASN A C 1
ATOM 607 O O . ASN A 1 80 ? -12.408 6.766 2.356 1.00 97.12 80 ASN A O 1
ATOM 611 N N . VAL A 1 81 ? -11.040 6.655 4.141 1.00 96.38 81 VAL A N 1
ATOM 612 C CA . VAL A 1 81 ? -9.799 7.054 3.483 1.00 96.38 81 VAL A CA 1
ATOM 613 C C . VAL A 1 81 ? -9.009 5.798 3.128 1.00 96.38 81 VAL A C 1
ATOM 615 O O . VAL A 1 81 ? -8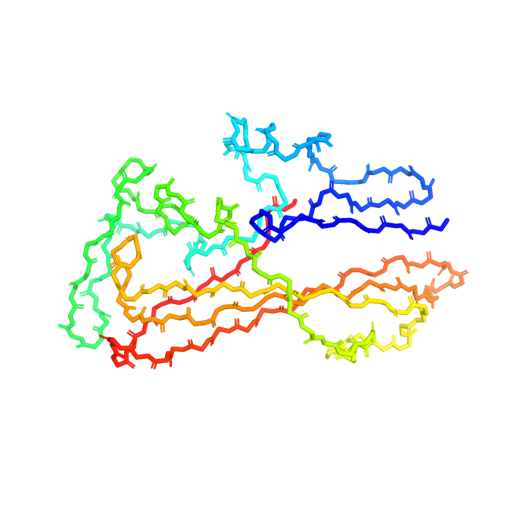.628 5.625 1.974 1.00 96.38 81 VAL A O 1
ATOM 618 N N . GLY A 1 82 ? -8.780 4.906 4.099 1.00 97.12 82 GLY A N 1
ATOM 619 C CA . GLY A 1 82 ? -7.930 3.725 3.913 1.00 97.12 82 GLY A CA 1
ATOM 620 C C . GLY A 1 82 ? -6.472 4.086 3.583 1.00 97.12 82 GLY A C 1
ATOM 621 O O . GLY A 1 82 ? -6.101 5.251 3.436 1.00 97.12 82 GLY A O 1
ATOM 622 N N . TRP A 1 83 ? -5.585 3.095 3.496 1.00 98.38 83 TRP A N 1
ATOM 623 C CA . TRP A 1 83 ? -4.155 3.359 3.262 1.00 98.38 83 TRP A CA 1
ATOM 624 C C . TRP A 1 83 ? -3.832 3.787 1.825 1.00 98.38 83 TRP A C 1
ATOM 626 O O . TRP A 1 83 ? -2.885 4.550 1.616 1.00 98.38 83 TRP A O 1
ATOM 636 N N . GLY A 1 84 ? -4.654 3.369 0.859 1.00 97.31 84 GLY A N 1
ATOM 637 C CA . GLY A 1 84 ? -4.494 3.682 -0.565 1.00 97.31 84 GLY A CA 1
ATOM 638 C C . GLY A 1 84 ? -4.681 5.162 -0.913 1.00 97.31 84 GLY A C 1
ATOM 639 O O . GLY A 1 84 ? -4.230 5.616 -1.960 1.00 97.31 84 GLY A O 1
ATOM 640 N N . LYS A 1 85 ? -5.277 5.952 -0.010 1.00 96.75 85 LYS A N 1
ATOM 641 C CA . LYS A 1 85 ? -5.487 7.401 -0.183 1.00 96.75 85 LYS A CA 1
ATOM 642 C C . LYS A 1 85 ? -4.558 8.269 0.663 1.00 96.75 85 LYS A C 1
ATOM 644 O O . LYS A 1 85 ? -4.638 9.494 0.598 1.00 96.75 85 LYS A O 1
ATOM 649 N N . LYS A 1 86 ? -3.691 7.666 1.478 1.00 97.88 86 LYS A N 1
ATOM 650 C CA . LYS A 1 86 ? -2.758 8.398 2.347 1.00 97.88 86 LYS A CA 1
ATOM 651 C C . LYS A 1 86 ? -1.468 8.720 1.616 1.00 97.88 86 LYS A C 1
ATOM 653 O O . LYS A 1 86 ? -1.093 8.033 0.675 1.00 97.88 86 LYS A O 1
ATOM 658 N N . LEU A 1 87 ? -0.767 9.756 2.063 1.00 98.06 87 LEU A N 1
ATOM 659 C CA . LEU A 1 87 ? 0.590 10.018 1.604 1.00 98.06 87 LEU A CA 1
ATOM 660 C C . LEU A 1 87 ? 1.557 9.096 2.352 1.00 98.06 87 LEU A C 1
ATOM 662 O O . LEU A 1 87 ? 1.622 9.143 3.579 1.00 98.06 87 LEU A O 1
ATOM 666 N N . TRP A 1 88 ? 2.293 8.278 1.610 1.00 98.62 88 TRP A N 1
ATOM 667 C CA . TRP A 1 88 ? 3.378 7.461 2.134 1.00 98.62 88 TRP A CA 1
ATOM 668 C C . TRP A 1 88 ? 4.700 8.216 1.992 1.00 98.62 88 TRP A C 1
ATOM 670 O O . TRP A 1 88 ? 4.880 9.034 1.087 1.00 98.62 88 TRP A O 1
ATOM 680 N N . THR A 1 89 ? 5.635 7.953 2.894 1.00 98.69 89 THR A N 1
ATOM 681 C CA . THR A 1 89 ? 6.982 8.524 2.854 1.00 98.69 89 THR A CA 1
ATOM 682 C C . THR A 1 89 ? 7.899 7.577 2.094 1.00 98.69 89 THR A C 1
ATOM 684 O O . THR A 1 89 ? 7.931 6.392 2.403 1.00 98.69 89 THR A O 1
ATOM 687 N N . GLU A 1 90 ? 8.643 8.072 1.106 1.00 97.94 90 GLU A N 1
ATOM 688 C CA . GLU A 1 90 ? 9.717 7.280 0.498 1.00 97.94 90 GLU A CA 1
ATOM 689 C C . GLU A 1 90 ? 10.808 7.035 1.547 1.00 97.94 90 GLU A C 1
ATOM 691 O O . GLU A 1 90 ? 11.260 7.977 2.203 1.00 97.94 90 GLU A O 1
ATOM 696 N N . ILE A 1 91 ? 11.195 5.776 1.738 1.00 96.62 91 ILE A N 1
ATOM 697 C CA . ILE A 1 91 ? 12.201 5.385 2.728 1.00 96.62 91 ILE A CA 1
ATOM 698 C C . ILE A 1 91 ? 13.460 4.869 2.037 1.00 96.62 91 ILE A C 1
ATOM 700 O O . ILE A 1 91 ? 13.412 4.281 0.954 1.00 96.62 91 ILE A O 1
ATOM 704 N N . GLU A 1 92 ? 14.603 5.080 2.683 1.00 96.19 92 GLU A N 1
ATOM 705 C CA . GLU A 1 92 ? 15.882 4.589 2.185 1.00 96.19 92 GLU A CA 1
ATOM 706 C C . GLU A 1 92 ? 15.921 3.054 2.210 1.00 96.19 92 GLU A C 1
ATOM 708 O O . GLU A 1 92 ? 15.536 2.412 3.188 1.00 96.19 92 GLU A O 1
ATOM 713 N N . CYS A 1 93 ? 16.389 2.453 1.118 1.00 94.81 93 CYS A N 1
ATOM 714 C CA . CYS A 1 93 ? 16.583 1.014 0.999 1.00 94.81 93 CYS A CA 1
ATOM 715 C C . CYS A 1 93 ? 17.728 0.712 0.018 1.00 94.81 93 CYS A C 1
ATOM 717 O O . CYS A 1 93 ? 18.128 1.591 -0.753 1.00 94.81 93 CYS A O 1
ATOM 719 N N . PRO A 1 94 ? 18.277 -0.517 0.016 1.00 93.88 94 PRO A N 1
ATOM 720 C CA . PRO A 1 94 ? 19.256 -0.914 -0.987 1.00 93.88 94 PRO A CA 1
ATOM 721 C C . PRO A 1 94 ? 18.712 -0.729 -2.405 1.00 93.88 94 PRO A C 1
ATOM 723 O O . PRO A 1 94 ? 17.570 -1.088 -2.686 1.00 93.88 94 PRO A O 1
ATOM 726 N N . THR A 1 95 ? 19.556 -0.249 -3.325 1.00 90.94 95 THR A N 1
ATOM 727 C CA . THR A 1 95 ? 19.177 -0.040 -4.734 1.00 90.94 95 THR A CA 1
ATOM 728 C C . THR A 1 95 ? 18.558 -1.287 -5.361 1.00 90.94 95 THR A C 1
ATOM 730 O O . THR A 1 95 ? 17.627 -1.171 -6.149 1.00 90.94 95 THR A O 1
ATOM 733 N N . ALA A 1 96 ? 19.045 -2.476 -5.011 1.00 91.31 96 ALA A N 1
ATOM 734 C CA . ALA A 1 96 ? 18.492 -3.752 -5.439 1.00 91.31 96 ALA A CA 1
ATOM 735 C C . ALA A 1 96 ? 18.351 -4.671 -4.222 1.00 91.31 96 ALA A C 1
ATOM 737 O O . ALA A 1 96 ? 19.357 -5.032 -3.610 1.00 91.31 96 ALA A O 1
ATOM 738 N N . ARG A 1 97 ? 17.114 -5.032 -3.874 1.00 92.38 97 ARG A N 1
ATOM 739 C CA . ARG A 1 97 ? 16.824 -6.080 -2.894 1.00 92.38 97 ARG A CA 1
ATOM 740 C C . ARG A 1 97 ? 16.788 -7.442 -3.577 1.00 92.38 97 ARG A C 1
ATOM 742 O O . ARG A 1 97 ? 16.324 -7.563 -4.712 1.00 92.38 97 ARG A O 1
ATOM 749 N N . GLU A 1 98 ? 17.264 -8.459 -2.870 1.00 91.75 98 GLU A N 1
ATOM 750 C CA . GLU A 1 98 ? 16.949 -9.844 -3.206 1.00 91.75 98 GLU A CA 1
ATOM 751 C C . GLU A 1 98 ? 15.503 -10.113 -2.797 1.00 91.75 98 GLU A C 1
ATOM 753 O O . GLU A 1 98 ? 15.117 -9.795 -1.674 1.00 91.75 98 GLU A O 1
ATOM 758 N N . VAL A 1 99 ? 14.711 -10.683 -3.706 1.00 92.88 99 VAL A N 1
ATOM 759 C CA . VAL A 1 99 ? 13.308 -11.005 -3.435 1.00 92.88 99 VAL A CA 1
ATOM 760 C C . VAL A 1 99 ? 13.160 -12.523 -3.332 1.00 92.88 99 VAL A C 1
ATOM 762 O O . VAL A 1 99 ? 13.493 -13.225 -4.295 1.00 92.88 99 VAL A O 1
ATOM 765 N N . PRO A 1 100 ? 12.645 -13.060 -2.211 1.00 92.12 100 PRO A N 1
ATOM 766 C CA . PRO A 1 100 ? 12.422 -14.492 -2.057 1.00 92.12 100 PRO A CA 1
ATOM 767 C C . PRO A 1 100 ? 11.592 -15.084 -3.204 1.00 92.12 100 PRO A C 1
ATOM 769 O O . PRO A 1 100 ? 10.522 -14.587 -3.547 1.00 92.12 100 PRO A O 1
ATOM 772 N N . GLY A 1 101 ? 12.090 -16.168 -3.803 1.00 91.44 101 GLY A N 1
ATOM 773 C CA . GLY A 1 101 ? 11.433 -16.844 -4.927 1.00 91.44 101 GLY A CA 1
ATOM 774 C C . GLY A 1 101 ? 11.665 -16.206 -6.303 1.00 91.44 101 GLY A C 1
ATOM 775 O O . GLY A 1 101 ? 11.152 -16.727 -7.293 1.00 91.44 101 GLY A O 1
ATOM 776 N N . ILE A 1 102 ? 12.448 -15.123 -6.399 1.00 92.06 102 ILE A N 1
ATOM 777 C CA . ILE A 1 102 ? 12.817 -14.483 -7.668 1.00 92.06 102 ILE A CA 1
ATOM 778 C C . ILE A 1 102 ? 14.339 -14.492 -7.821 1.00 92.06 102 ILE A C 1
ATOM 780 O O . ILE A 1 102 ? 15.058 -13.719 -7.196 1.00 92.06 102 ILE A O 1
ATOM 784 N N . GLU A 1 103 ? 14.834 -15.344 -8.715 1.00 90.62 103 GLU A N 1
ATOM 785 C CA . GLU A 1 103 ? 16.269 -15.498 -8.974 1.00 90.62 103 GLU A CA 1
ATOM 786 C C . GLU A 1 103 ? 16.701 -14.838 -10.289 1.00 90.62 103 GLU A C 1
ATOM 788 O O . GLU A 1 103 ? 15.919 -14.702 -11.230 1.00 90.62 103 GLU A O 1
ATOM 793 N N . GLY A 1 104 ? 17.971 -14.440 -10.397 1.00 89.56 104 GLY A N 1
ATOM 794 C CA . GLY A 1 104 ? 18.539 -13.962 -11.664 1.00 89.56 104 GLY A CA 1
ATOM 795 C C . GLY A 1 104 ? 17.942 -12.647 -12.180 1.00 89.56 104 GLY A C 1
ATOM 796 O O . GLY A 1 104 ? 17.944 -12.406 -13.390 1.00 89.56 104 GLY A O 1
ATOM 797 N N . LEU A 1 105 ? 17.417 -11.805 -11.286 1.00 93.06 105 LEU A N 1
ATOM 798 C CA . LEU A 1 105 ? 16.921 -10.481 -11.642 1.00 93.06 105 LEU A CA 1
ATOM 799 C C . LEU A 1 105 ? 18.100 -9.565 -11.999 1.00 93.06 105 LEU A C 1
ATOM 801 O O . LEU A 1 105 ? 18.992 -9.313 -11.193 1.00 93.06 105 LEU A O 1
ATOM 805 N N . THR A 1 106 ? 18.109 -9.058 -13.225 1.00 92.88 106 THR A N 1
ATOM 806 C CA . THR A 1 106 ? 19.134 -8.137 -13.733 1.00 92.88 106 THR A CA 1
ATOM 807 C C . THR A 1 106 ? 18.585 -6.719 -13.827 1.00 92.88 106 THR A C 1
ATOM 809 O O . THR A 1 106 ? 17.375 -6.527 -13.944 1.00 92.88 106 THR A O 1
ATOM 812 N N . ALA A 1 107 ? 19.472 -5.718 -13.773 1.00 92.56 107 ALA A N 1
ATOM 813 C CA . ALA A 1 107 ? 19.093 -4.299 -13.770 1.00 92.56 107 ALA A CA 1
ATOM 814 C C . ALA A 1 107 ? 18.028 -3.956 -12.705 1.00 92.56 107 ALA A C 1
ATOM 816 O O . ALA A 1 107 ? 17.141 -3.138 -12.946 1.00 92.56 107 ALA A O 1
ATOM 817 N N . ALA A 1 108 ? 18.102 -4.621 -11.547 1.00 94.19 108 ALA A N 1
ATOM 818 C CA . ALA A 1 108 ? 17.128 -4.473 -10.481 1.00 94.19 108 ALA A CA 1
ATOM 819 C C . ALA A 1 108 ? 17.201 -3.073 -9.853 1.00 94.19 108 ALA A C 1
ATOM 821 O O . ALA A 1 108 ? 18.285 -2.576 -9.538 1.00 94.19 108 ALA A O 1
ATOM 822 N N . LYS A 1 109 ? 16.035 -2.462 -9.645 1.00 95.56 109 LYS A N 1
ATOM 823 C CA . LYS A 1 109 ? 15.858 -1.234 -8.873 1.00 95.56 109 LYS A CA 1
ATOM 824 C C . LYS A 1 109 ? 14.724 -1.422 -7.875 1.00 95.56 109 LYS A C 1
ATOM 826 O O . LYS A 1 109 ? 13.668 -1.936 -8.235 1.00 95.56 109 LYS A O 1
ATOM 831 N N . THR A 1 110 ? 14.947 -0.979 -6.647 1.00 97.12 110 THR A N 1
ATOM 832 C CA . THR A 1 110 ? 13.973 -1.008 -5.560 1.00 97.12 110 THR A CA 1
ATOM 833 C C . THR A 1 110 ? 13.577 0.410 -5.172 1.00 97.12 110 THR A C 1
ATOM 835 O O . THR A 1 110 ? 14.428 1.293 -5.073 1.00 97.12 110 THR A O 1
ATOM 838 N N . THR A 1 111 ? 12.282 0.614 -4.955 1.00 97.69 111 THR A N 1
ATOM 839 C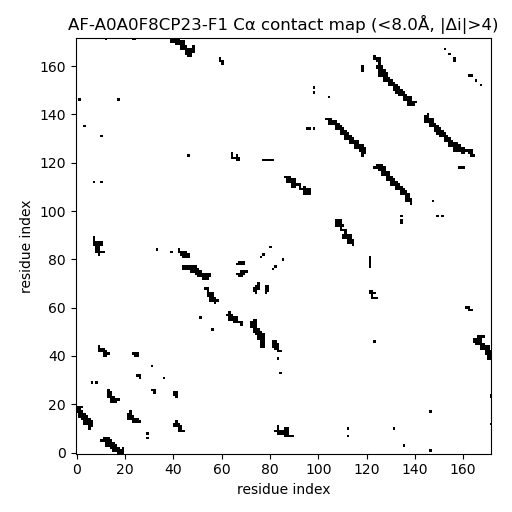 CA . THR A 1 111 ? 11.715 1.802 -4.312 1.00 97.69 111 THR A CA 1
ATOM 840 C C . THR A 1 111 ? 10.869 1.339 -3.134 1.00 97.69 111 THR A C 1
ATOM 842 O O . THR A 1 111 ? 10.139 0.356 -3.257 1.00 97.69 111 THR A O 1
ATOM 845 N N . ALA A 1 112 ? 10.974 2.024 -1.998 1.00 98.38 112 ALA A N 1
ATOM 846 C CA . ALA A 1 112 ? 10.277 1.652 -0.776 1.00 98.38 112 ALA A CA 1
ATOM 847 C C . ALA A 1 112 ? 9.465 2.825 -0.228 1.00 98.38 112 ALA A C 1
ATOM 849 O O . ALA A 1 112 ? 9.929 3.966 -0.229 1.00 98.38 112 ALA A O 1
ATOM 850 N N . TYR A 1 113 ? 8.268 2.530 0.270 1.00 98.81 113 TYR A N 1
ATOM 851 C CA . TYR A 1 113 ? 7.376 3.506 0.883 1.00 98.81 113 TYR A CA 1
ATOM 852 C C . TYR A 1 113 ? 6.932 3.024 2.260 1.00 98.81 113 TYR A C 1
ATOM 854 O O . TYR A 1 113 ? 6.544 1.868 2.403 1.00 98.81 113 TYR A O 1
ATOM 862 N N . GLY A 1 114 ? 6.937 3.921 3.246 1.00 98.75 114 GLY A N 1
ATOM 863 C CA . GLY A 1 114 ? 6.467 3.684 4.609 1.00 98.75 114 GLY A CA 1
ATOM 864 C C . GLY A 1 114 ? 5.236 4.522 4.972 1.00 98.75 114 GLY A C 1
ATOM 865 O O . GLY A 1 114 ? 5.101 5.673 4.548 1.00 98.75 114 GLY A O 1
ATOM 866 N N . LEU A 1 115 ? 4.349 3.957 5.790 1.00 98.81 115 LEU A N 1
ATOM 867 C CA . LEU A 1 115 ? 3.172 4.611 6.358 1.00 98.81 115 LEU A CA 1
ATOM 868 C C . LEU A 1 115 ? 3.012 4.243 7.836 1.00 98.81 115 LEU A C 1
ATOM 870 O O . LEU A 1 115 ? 2.944 3.070 8.196 1.00 98.81 115 LEU A O 1
ATOM 874 N N . THR A 1 116 ? 2.834 5.258 8.683 1.00 98.75 116 THR A N 1
ATOM 875 C CA . THR A 1 116 ? 2.432 5.071 10.084 1.00 98.75 116 THR A CA 1
ATOM 876 C C . THR A 1 116 ? 0.917 5.213 10.214 1.00 98.75 116 THR A C 1
ATOM 878 O O . THR A 1 116 ? 0.373 6.318 10.153 1.00 98.75 116 THR A O 1
ATOM 881 N N . SER A 1 117 ? 0.226 4.095 10.430 1.00 98.62 117 SER A N 1
ATOM 882 C CA . SER A 1 117 ? -1.204 4.037 10.744 1.00 98.62 117 SER A CA 1
ATOM 883 C C . SER A 1 117 ? -1.363 3.991 12.261 1.00 98.62 117 SER A C 1
ATOM 885 O O . SER A 1 117 ? -1.070 2.974 12.878 1.00 98.62 117 SER A O 1
ATOM 887 N N . LYS A 1 118 ? -1.751 5.111 12.877 1.00 98.50 118 LYS A N 1
ATOM 888 C CA . LYS A 1 118 ? -1.847 5.235 14.343 1.00 98.50 118 LYS A CA 1
ATOM 889 C C . LYS A 1 118 ? -2.932 4.327 14.928 1.00 98.50 118 LYS A C 1
ATOM 891 O O . LYS A 1 118 ? -3.842 3.904 14.227 1.00 98.50 118 LYS A O 1
ATOM 896 N N . ASP A 1 119 ? -2.837 4.061 16.223 1.00 98.44 119 ASP A N 1
ATOM 897 C CA . ASP A 1 119 ? -3.921 3.432 16.977 1.00 98.44 119 ASP A CA 1
ATOM 898 C C . ASP A 1 119 ? -5.243 4.200 16.787 1.00 98.44 119 ASP A C 1
ATOM 900 O O . ASP A 1 119 ? -5.262 5.434 16.820 1.00 98.44 119 ASP A O 1
ATOM 904 N N . GLY A 1 120 ? -6.324 3.465 16.519 1.00 97.44 120 GLY A N 1
ATOM 905 C CA . GLY A 1 120 ? -7.651 4.004 16.214 1.00 97.44 120 GLY A CA 1
ATOM 906 C C . GLY A 1 120 ? -7.834 4.525 14.783 1.00 97.44 120 GLY A C 1
ATOM 907 O O . GLY A 1 120 ? -8.915 5.013 14.452 1.00 97.44 120 GLY A O 1
ATOM 908 N N . ASP A 1 121 ? -6.823 4.435 13.917 1.00 98.31 121 ASP A N 1
ATOM 909 C CA . ASP A 1 121 ? -6.926 4.842 12.514 1.00 98.31 121 ASP A CA 1
ATOM 910 C C . ASP A 1 121 ? -8.009 4.034 11.781 1.00 98.31 121 ASP A C 1
ATOM 912 O O . ASP A 1 121 ? -7.928 2.810 11.710 1.00 98.31 121 ASP A O 1
ATOM 916 N N . GLU A 1 122 ? -9.043 4.715 11.273 1.00 97.88 122 GLU A N 1
ATOM 917 C CA . GLU A 1 122 ? -10.257 4.108 10.682 1.00 97.88 122 GLU A CA 1
ATOM 918 C C . GLU A 1 122 ? -10.990 3.117 11.619 1.00 97.88 122 GLU A C 1
ATOM 920 O O . GLU A 1 122 ? -11.790 2.291 11.172 1.00 97.88 122 GLU A O 1
ATOM 925 N N . GLY A 1 123 ? -10.736 3.213 12.930 1.00 97.56 123 GLY A N 1
ATOM 926 C CA . GLY A 1 123 ? -11.275 2.330 13.968 1.00 97.56 123 GLY A CA 1
ATOM 927 C C . GLY A 1 123 ? -10.424 1.089 14.260 1.00 97.56 123 GLY A C 1
ATOM 928 O O . GLY A 1 123 ? -10.755 0.333 15.173 1.00 97.56 123 GLY A O 1
ATOM 929 N N . PHE A 1 124 ? -9.325 0.862 13.532 1.00 98.12 124 PHE A N 1
ATOM 930 C CA . PHE A 1 124 ? -8.456 -0.291 13.772 1.00 98.12 124 PHE A CA 1
ATOM 931 C C . PHE A 1 124 ? -7.589 -0.086 15.026 1.00 98.12 124 PHE A C 1
ATOM 933 O O . PHE A 1 124 ? -6.945 0.959 15.157 1.00 98.12 124 PHE A O 1
ATOM 940 N N . PRO A 1 125 ? -7.505 -1.079 15.930 1.00 97.81 125 PRO A N 1
ATOM 941 C CA . PRO A 1 125 ? -6.664 -0.983 17.117 1.00 97.81 125 PRO A CA 1
ATOM 942 C C . PRO A 1 125 ? -5.185 -1.163 16.776 1.00 97.81 125 PRO A C 1
ATOM 944 O O . PRO A 1 125 ? -4.822 -1.924 15.877 1.00 97.81 125 PRO A O 1
ATOM 947 N N . GLY A 1 126 ? -4.322 -0.501 17.529 1.00 98.12 126 GLY A N 1
ATOM 948 C CA . GLY A 1 126 ? -2.875 -0.585 17.428 1.00 98.12 126 GLY A CA 1
ATOM 949 C C . GLY A 1 126 ? -2.275 0.336 16.368 1.00 98.12 126 GLY A C 1
ATOM 950 O O . GLY A 1 126 ? -2.803 0.503 15.267 1.00 98.12 126 GLY A O 1
ATOM 951 N N . THR A 1 127 ? -1.123 0.913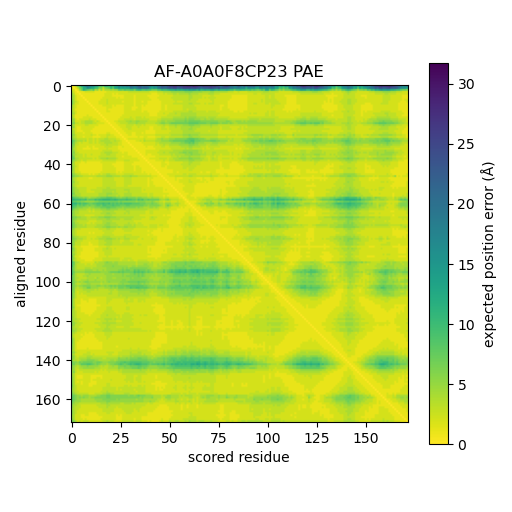 16.687 1.00 98.81 127 THR A N 1
ATOM 952 C CA . THR A 1 127 ? -0.278 1.632 15.735 1.00 98.81 127 THR A CA 1
ATOM 953 C C . THR A 1 127 ? 0.510 0.627 14.904 1.00 98.81 127 THR A C 1
ATOM 955 O O . THR A 1 127 ? 1.233 -0.193 15.461 1.00 98.81 127 THR A O 1
ATOM 958 N N . VAL A 1 128 ? 0.395 0.705 13.580 1.00 98.81 128 VAL A N 1
ATOM 959 C CA . VAL A 1 128 ? 1.141 -0.133 12.638 1.00 98.81 128 VAL A CA 1
ATOM 960 C C . VAL A 1 128 ? 2.073 0.726 11.798 1.00 98.81 128 VAL A C 1
ATOM 962 O O . VAL A 1 128 ? 1.647 1.725 11.211 1.00 98.81 128 VAL A O 1
ATOM 965 N N . GLN A 1 129 ? 3.333 0.309 11.719 1.00 98.75 129 GLN A N 1
ATOM 966 C CA . GLN A 1 129 ? 4.254 0.743 10.676 1.00 98.75 129 GLN A CA 1
ATOM 967 C C . GLN A 1 129 ? 4.130 -0.219 9.501 1.00 98.75 129 GLN A C 1
ATOM 969 O O . GLN A 1 129 ? 4.434 -1.401 9.636 1.00 98.75 129 GLN A O 1
ATOM 974 N N . ALA A 1 130 ? 3.637 0.279 8.373 1.00 98.75 130 ALA A N 1
ATOM 975 C CA . ALA A 1 130 ? 3.511 -0.482 7.143 1.00 98.75 130 ALA A CA 1
ATOM 976 C C . ALA A 1 130 ? 4.554 -0.016 6.135 1.00 98.75 130 ALA A C 1
ATOM 978 O O . ALA A 1 130 ? 4.751 1.185 5.958 1.00 98.75 130 ALA A O 1
ATOM 979 N N . THR A 1 131 ? 5.161 -0.965 5.438 1.00 98.69 131 THR A N 1
ATOM 980 C CA . THR A 1 131 ? 6.133 -0.710 4.383 1.00 98.69 131 THR A CA 1
ATOM 981 C C . THR A 1 131 ? 5.775 -1.534 3.156 1.00 98.69 131 THR A C 1
ATOM 983 O O . THR A 1 131 ? 5.401 -2.702 3.266 1.00 98.69 131 THR A O 1
ATOM 986 N N . VAL A 1 132 ? 5.900 -0.935 1.976 1.00 98.62 132 VAL A N 1
ATOM 987 C CA . VAL A 1 132 ? 5.869 -1.650 0.698 1.00 98.62 132 VAL A CA 1
ATOM 988 C C . VAL A 1 132 ? 7.191 -1.451 -0.029 1.00 98.62 132 VAL A C 1
ATOM 990 O O . VAL A 1 132 ? 7.665 -0.323 -0.177 1.00 98.62 132 VAL A O 1
ATOM 993 N N . PHE A 1 133 ? 7.773 -2.552 -0.497 1.00 98.12 133 PHE A N 1
ATOM 994 C CA . PHE A 1 133 ? 8.929 -2.555 -1.383 1.00 98.12 133 PHE A CA 1
ATOM 995 C C . PHE A 1 133 ? 8.485 -2.946 -2.785 1.00 98.12 133 PHE A C 1
ATOM 997 O O . PHE A 1 133 ? 7.853 -3.984 -2.983 1.00 98.12 133 PHE A O 1
ATOM 1004 N N . TYR A 1 134 ? 8.857 -2.126 -3.761 1.00 97.88 134 TYR A N 1
ATOM 1005 C CA . TYR A 1 134 ? 8.700 -2.414 -5.176 1.00 97.88 134 TYR A CA 1
ATOM 1006 C C . TYR A 1 134 ? 10.065 -2.674 -5.790 1.00 97.88 134 TYR A C 1
ATOM 1008 O O . TYR A 1 134 ? 10.844 -1.737 -5.967 1.00 97.88 134 TYR A O 1
ATOM 1016 N N . THR A 1 135 ? 10.347 -3.922 -6.160 1.00 97.06 135 THR A N 1
ATOM 1017 C CA . THR A 1 135 ? 11.587 -4.291 -6.853 1.00 97.06 135 THR A CA 1
ATOM 1018 C C . THR A 1 135 ? 11.275 -4.648 -8.298 1.00 97.06 135 THR A C 1
ATOM 1020 O O . THR A 1 135 ? 10.598 -5.635 -8.577 1.00 97.06 135 THR A O 1
ATOM 1023 N N . ALA A 1 136 ? 11.776 -3.847 -9.235 1.00 95.88 136 ALA A N 1
ATOM 1024 C CA . ALA A 1 136 ? 11.598 -4.069 -10.663 1.00 95.88 136 ALA A CA 1
ATOM 1025 C C . ALA A 1 136 ? 12.923 -4.391 -11.350 1.00 95.88 136 ALA A C 1
ATOM 1027 O O . ALA A 1 136 ? 13.953 -3.801 -11.036 1.00 95.88 136 ALA A O 1
ATOM 1028 N N . GLY A 1 137 ? 12.895 -5.295 -12.323 1.00 94.19 137 GLY A N 1
ATOM 1029 C CA . GLY A 1 137 ? 14.071 -5.656 -13.106 1.00 94.19 137 GLY A CA 1
ATOM 1030 C C . GLY A 1 137 ? 13.727 -6.543 -14.295 1.00 94.19 137 GLY A C 1
ATOM 1031 O O . GLY A 1 137 ? 12.572 -6.642 -14.718 1.00 94.19 137 GLY A O 1
ATOM 1032 N N . LEU A 1 138 ? 14.750 -7.183 -14.852 1.00 93.44 138 LEU A N 1
ATOM 1033 C CA . LEU A 1 138 ? 14.647 -8.018 -16.042 1.00 93.44 138 LEU A CA 1
ATOM 1034 C C . LEU A 1 138 ? 15.101 -9.448 -15.756 1.00 93.44 138 LEU A C 1
ATOM 1036 O O . LEU A 1 138 ? 16.160 -9.664 -15.166 1.00 93.44 138 LEU A O 1
ATOM 1040 N N . GLN A 1 139 ? 14.351 -10.419 -16.263 1.00 93.25 139 GLN A N 1
ATOM 1041 C CA . GLN A 1 139 ? 14.753 -11.822 -16.338 1.00 93.25 139 GLN A CA 1
ATOM 1042 C C . GLN A 1 139 ? 14.807 -12.289 -17.791 1.00 93.25 139 GLN A C 1
ATOM 1044 O O . GLN A 1 139 ? 14.154 -11.724 -18.671 1.00 93.25 139 GLN A O 1
ATOM 1049 N N . LYS A 1 140 ? 15.567 -13.357 -18.049 1.00 92.75 140 LYS A N 1
ATOM 1050 C CA . LYS A 1 140 ? 15.559 -14.050 -19.339 1.00 92.75 140 LYS A CA 1
ATOM 1051 C C . LYS A 1 140 ? 14.889 -15.409 -19.182 1.00 92.75 140 LYS A C 1
ATOM 1053 O O . LYS A 1 140 ? 15.492 -16.335 -18.654 1.00 92.75 140 LYS A O 1
ATOM 1058 N N . ILE A 1 141 ? 13.663 -15.537 -19.681 1.00 91.31 141 ILE A N 1
ATOM 1059 C CA . ILE A 1 141 ? 12.874 -16.773 -19.613 1.00 91.31 141 ILE A CA 1
ATOM 1060 C C . ILE A 1 141 ? 12.654 -17.271 -21.039 1.00 91.31 141 ILE A C 1
ATOM 1062 O O . ILE A 1 141 ? 12.133 -16.543 -21.883 1.00 91.31 141 ILE A O 1
ATOM 1066 N N . ASN A 1 142 ? 13.086 -18.501 -21.338 1.00 93.44 142 ASN A N 1
ATOM 1067 C CA . ASN A 1 142 ? 12.964 -19.113 -22.671 1.00 93.44 142 ASN A CA 1
ATOM 1068 C C . ASN A 1 142 ? 13.487 -18.214 -23.810 1.00 93.44 142 ASN A C 1
ATOM 1070 O O . ASN A 1 142 ? 12.872 -18.087 -24.867 1.00 93.44 142 ASN A O 1
ATOM 1074 N N . GLY A 1 143 ? 14.612 -17.532 -23.571 1.00 91.25 143 GLY A N 1
ATOM 1075 C CA . GLY A 1 143 ? 15.233 -16.632 -24.546 1.00 91.25 143 GLY A CA 1
ATOM 1076 C C . GLY A 1 143 ? 14.585 -15.248 -24.677 1.00 91.25 143 GLY A C 1
ATOM 1077 O O . GLY A 1 143 ? 15.124 -14.420 -25.408 1.00 91.25 143 GLY A O 1
ATOM 1078 N N . ARG A 1 144 ? 13.488 -14.964 -23.964 1.00 89.62 144 ARG A N 1
ATOM 1079 C CA . ARG A 1 144 ? 12.787 -13.670 -23.979 1.00 89.62 144 ARG A CA 1
ATOM 1080 C C . ARG A 1 144 ? 13.125 -12.849 -22.742 1.00 89.62 144 ARG A C 1
ATOM 1082 O O . ARG A 1 144 ? 13.274 -13.406 -21.658 1.00 89.62 144 ARG A O 1
ATOM 1089 N N . HIS A 1 145 ? 13.215 -11.532 -22.910 1.00 88.06 145 HIS A N 1
ATOM 1090 C CA . HIS A 1 145 ? 13.293 -10.613 -21.779 1.00 88.06 145 HIS A CA 1
ATOM 1091 C C . HIS A 1 145 ? 11.906 -10.483 -21.153 1.00 88.06 145 HIS A C 1
ATOM 1093 O O . HIS A 1 145 ? 10.930 -10.218 -21.851 1.00 88.06 145 HIS A O 1
ATOM 1099 N N . VAL A 1 146 ? 11.832 -10.682 -19.845 1.00 91.62 146 VAL A N 1
ATOM 1100 C CA . VAL A 1 146 ? 10.617 -10.564 -19.047 1.00 91.62 146 VAL A CA 1
ATOM 1101 C C . VAL A 1 146 ? 10.834 -9.440 -18.052 1.00 91.62 146 VAL A C 1
ATOM 1103 O O . VAL A 1 146 ? 11.846 -9.410 -17.353 1.00 91.62 146 VAL A O 1
ATOM 1106 N N . THR A 1 147 ? 9.891 -8.504 -18.020 1.00 92.25 147 THR A N 1
ATOM 1107 C CA . THR A 1 147 ? 9.842 -7.491 -16.966 1.00 92.25 147 THR A CA 1
ATOM 1108 C C . THR A 1 147 ? 9.261 -8.140 -15.729 1.00 92.25 147 THR A C 1
ATOM 1110 O O . THR A 1 147 ? 8.176 -8.714 -15.800 1.00 92.25 147 THR A O 1
ATOM 1113 N N . VAL A 1 148 ? 9.967 -8.036 -14.614 1.00 94.19 148 VAL A N 1
ATOM 1114 C CA . VAL A 1 148 ? 9.485 -8.509 -13.320 1.00 94.19 148 VAL A CA 1
ATOM 1115 C C . VAL A 1 148 ? 9.268 -7.293 -12.440 1.00 94.19 148 VAL A C 1
ATOM 1117 O O . VAL A 1 148 ? 10.167 -6.464 -12.316 1.00 94.19 148 VAL A O 1
ATOM 1120 N N . LEU A 1 149 ? 8.079 -7.196 -11.851 1.00 96.19 149 LEU A N 1
ATOM 1121 C CA . LEU A 1 149 ? 7.777 -6.294 -10.750 1.00 96.19 149 LEU A CA 1
ATOM 1122 C C . LEU A 1 149 ? 7.389 -7.160 -9.556 1.00 96.19 149 LEU A C 1
ATOM 1124 O O . LEU A 1 149 ? 6.378 -7.857 -9.598 1.00 96.19 149 LEU A O 1
ATOM 1128 N N . ALA A 1 150 ? 8.213 -7.124 -8.521 1.00 96.56 150 ALA A N 1
ATOM 1129 C CA . ALA A 1 150 ? 7.960 -7.775 -7.254 1.00 96.56 150 ALA A CA 1
ATOM 1130 C C . ALA A 1 150 ? 7.459 -6.763 -6.224 1.00 96.56 150 ALA A C 1
ATOM 1132 O O . ALA A 1 150 ? 7.886 -5.606 -6.225 1.00 96.56 150 ALA A O 1
ATOM 1133 N N . MET A 1 151 ? 6.563 -7.224 -5.354 1.00 97.06 151 MET A N 1
ATOM 1134 C CA . MET A 1 151 ? 5.970 -6.446 -4.273 1.00 97.06 151 MET A CA 1
ATOM 1135 C C . MET A 1 151 ? 6.150 -7.213 -2.970 1.00 97.06 151 MET A C 1
ATOM 1137 O O . MET A 1 151 ? 5.694 -8.352 -2.866 1.00 97.06 151 MET A O 1
ATOM 1141 N N . GLU A 1 152 ? 6.791 -6.594 -1.989 1.00 97.19 152 GLU A N 1
ATOM 1142 C CA . GLU A 1 152 ? 6.915 -7.132 -0.634 1.00 97.19 152 GLU A CA 1
ATOM 1143 C C . GLU A 1 152 ? 6.201 -6.184 0.331 1.00 97.19 152 GLU A C 1
ATOM 1145 O O . GLU A 1 152 ? 6.388 -4.967 0.257 1.00 97.19 152 GLU A O 1
ATOM 1150 N N . TYR A 1 153 ? 5.380 -6.734 1.227 1.00 98.00 153 TYR A N 1
ATOM 1151 C CA . TYR A 1 153 ? 4.689 -5.972 2.264 1.00 98.00 153 TYR A CA 1
ATOM 1152 C C . TYR A 1 153 ? 5.242 -6.354 3.630 1.00 98.00 153 TYR A C 1
ATOM 1154 O O . TYR A 1 153 ? 5.288 -7.534 3.977 1.00 98.00 153 TYR A O 1
ATOM 1162 N N . GLU A 1 154 ? 5.600 -5.352 4.419 1.00 97.94 154 GLU A N 1
ATOM 1163 C CA . GLU A 1 154 ? 5.950 -5.508 5.825 1.00 97.94 154 GLU A CA 1
ATOM 1164 C C . GLU A 1 154 ? 4.966 -4.693 6.665 1.00 97.94 154 GLU A C 1
ATOM 1166 O O . GLU A 1 154 ? 4.573 -3.585 6.296 1.00 97.94 154 GLU A O 1
ATOM 1171 N N . ALA A 1 155 ? 4.546 -5.249 7.797 1.00 98.44 155 ALA A N 1
ATOM 1172 C CA . ALA A 1 155 ? 3.698 -4.563 8.756 1.00 98.44 155 ALA A CA 1
ATOM 1173 C C . ALA A 1 155 ? 4.126 -4.944 10.171 1.00 98.44 155 ALA A C 1
ATOM 1175 O O . ALA A 1 155 ? 4.185 -6.125 10.512 1.00 98.44 155 ALA A O 1
ATOM 1176 N N . GLU A 1 156 ? 4.398 -3.940 10.994 1.00 98.56 156 GLU A N 1
ATOM 1177 C CA . GLU A 1 156 ? 4.814 -4.104 12.382 1.00 98.56 156 GLU A CA 1
ATOM 1178 C C . GLU A 1 156 ? 3.832 -3.377 13.300 1.00 98.56 156 GLU A C 1
ATOM 1180 O O . GLU A 1 156 ? 3.612 -2.173 13.158 1.00 98.56 156 GLU A O 1
ATOM 1185 N N . LEU A 1 157 ? 3.247 -4.101 14.255 1.00 98.50 157 LEU A N 1
ATOM 1186 C CA . LEU A 1 157 ? 2.487 -3.511 15.355 1.00 98.50 157 LEU A CA 1
ATOM 1187 C C . LEU A 1 157 ? 3.473 -2.936 16.377 1.00 98.50 157 LEU A C 1
ATOM 1189 O O . LEU A 1 157 ? 4.210 -3.682 17.013 1.00 98.50 157 LEU A O 1
ATOM 1193 N N . THR A 1 158 ? 3.479 -1.616 16.549 1.00 98.44 158 THR A N 1
ATOM 1194 C CA . THR A 1 158 ? 4.472 -0.916 17.383 1.00 98.44 158 THR A CA 1
ATOM 1195 C C . THR A 1 158 ? 3.920 -0.383 18.704 1.00 98.44 158 THR A C 1
ATOM 1197 O O . THR A 1 158 ? 4.682 0.102 19.538 1.00 98.44 158 THR A O 1
ATOM 1200 N N . GLY A 1 159 ? 2.608 -0.471 18.932 1.00 97.12 159 GLY A N 1
ATOM 1201 C CA . GLY A 1 159 ? 1.993 -0.115 20.212 1.00 97.12 159 GLY A CA 1
ATOM 1202 C C . GLY A 1 159 ? 0.496 0.163 20.115 1.00 97.12 159 GLY A C 1
ATOM 1203 O O . GLY A 1 159 ? -0.108 -0.017 19.065 1.00 97.12 159 GLY A O 1
ATOM 1204 N N . GLY A 1 160 ? -0.116 0.621 21.208 1.00 96.00 160 GLY A N 1
ATOM 1205 C CA . GLY A 1 160 ? -1.544 0.983 21.282 1.00 96.00 160 GLY A CA 1
ATOM 1206 C C . GLY A 1 160 ? -2.512 -0.195 21.460 1.00 96.00 160 GLY A C 1
ATOM 1207 O O . GLY A 1 160 ? -3.564 -0.023 22.060 1.00 96.00 160 GLY A O 1
ATOM 1208 N N . ALA A 1 161 ? -2.135 -1.399 21.028 1.00 95.25 161 ALA A N 1
ATOM 1209 C CA . ALA A 1 161 ? -2.882 -2.634 21.256 1.00 95.25 161 ALA A CA 1
ATOM 1210 C C . ALA A 1 161 ? -1.928 -3.835 21.343 1.00 95.25 161 ALA A C 1
ATOM 1212 O O . ALA A 1 161 ? -0.784 -3.744 20.897 1.00 95.25 161 ALA A O 1
ATOM 1213 N N . GLU A 1 162 ? -2.400 -4.950 21.905 1.00 94.94 162 GLU A N 1
ATOM 1214 C CA . GLU A 1 162 ? -1.645 -6.215 21.946 1.00 94.94 162 GLU A CA 1
ATOM 1215 C C . GLU A 1 162 ? -1.678 -6.953 20.601 1.00 94.94 162 GLU A C 1
ATOM 1217 O O . GLU A 1 162 ? -0.701 -7.589 20.217 1.00 94.94 162 GLU A O 1
ATOM 1222 N N . GLU A 1 163 ? -2.782 -6.832 19.860 1.00 95.88 163 GLU A N 1
ATOM 1223 C CA . GLU A 1 163 ? -2.982 -7.465 18.558 1.00 95.88 163 GLU A CA 1
ATOM 1224 C C . GLU A 1 163 ? -3.716 -6.513 17.606 1.00 95.88 163 GLU A C 1
ATOM 1226 O O . GLU A 1 163 ? -4.420 -5.591 18.023 1.00 95.88 163 GLU A O 1
ATOM 1231 N N . THR A 1 164 ? -3.568 -6.748 16.304 1.00 97.62 164 THR A N 1
ATOM 1232 C CA . THR A 1 164 ? -4.318 -6.053 15.255 1.00 97.62 164 THR A CA 1
ATOM 1233 C C . THR A 1 164 ? -4.541 -6.980 14.065 1.00 97.62 164 THR A C 1
ATOM 1235 O O . THR A 1 164 ? -3.918 -8.035 13.958 1.00 97.62 164 THR A O 1
ATOM 1238 N N . VAL A 1 165 ? -5.426 -6.587 13.155 1.00 97.75 165 VAL A N 1
ATOM 1239 C CA . VAL A 1 165 ? -5.653 -7.299 11.892 1.00 97.75 165 VAL A CA 1
ATOM 1240 C C . VAL A 1 165 ? -4.883 -6.617 10.768 1.00 97.75 165 VAL A C 1
ATOM 1242 O O . VAL A 1 165 ? -4.845 -5.392 10.700 1.00 97.75 165 VAL A O 1
ATOM 1245 N N . ILE A 1 166 ? -4.287 -7.399 9.871 1.00 98.31 166 ILE A N 1
ATOM 1246 C CA . ILE A 1 166 ? -3.560 -6.904 8.699 1.00 98.31 166 ILE A CA 1
ATOM 1247 C C . ILE A 1 166 ? -3.879 -7.795 7.498 1.00 98.31 166 ILE A C 1
ATOM 1249 O O . ILE A 1 166 ? -3.904 -9.018 7.611 1.00 98.31 166 ILE A O 1
ATOM 1253 N N . ASN A 1 167 ? -4.164 -7.189 6.350 1.00 98.38 167 ASN A N 1
ATOM 1254 C CA . ASN A 1 167 ? -4.347 -7.895 5.082 1.00 98.38 167 ASN A CA 1
ATOM 1255 C C . ASN A 1 167 ? -4.094 -6.908 3.940 1.00 98.38 167 ASN A C 1
ATOM 1257 O O . ASN A 1 167 ? -5.025 -6.257 3.466 1.00 98.38 167 ASN A O 1
ATOM 1261 N N . MET A 1 168 ? -2.831 -6.734 3.559 1.00 98.56 168 MET A N 1
ATOM 1262 C CA . MET A 1 168 ? -2.436 -5.781 2.521 1.00 98.56 168 MET A CA 1
ATOM 1263 C C . MET A 1 168 ? -2.556 -6.394 1.123 1.00 98.56 168 MET A C 1
ATOM 1265 O O . MET A 1 168 ? -2.403 -7.602 0.946 1.00 98.56 168 MET A O 1
ATOM 1269 N N . THR A 1 169 ? -2.807 -5.563 0.112 1.00 98.69 169 THR A N 1
ATOM 1270 C CA . THR A 1 169 ? -2.736 -5.969 -1.301 1.00 98.69 169 THR A CA 1
ATOM 1271 C C . THR A 1 169 ? -2.464 -4.764 -2.205 1.00 98.69 169 THR A C 1
ATOM 1273 O O . THR A 1 169 ? -2.505 -3.625 -1.739 1.00 98.69 169 THR A O 1
ATOM 1276 N N . ASN A 1 170 ? -2.218 -4.997 -3.494 1.00 98.62 170 ASN A N 1
ATOM 1277 C CA . ASN A 1 170 ? -2.220 -3.960 -4.525 1.00 98.62 170 ASN A CA 1
ATOM 1278 C C . ASN A 1 170 ? -3.451 -4.128 -5.424 1.00 98.62 170 ASN A C 1
ATOM 1280 O O . ASN A 1 170 ? -3.872 -5.252 -5.687 1.00 98.62 170 ASN A O 1
ATOM 1284 N N . HIS A 1 171 ? -4.018 -3.018 -5.893 1.00 98.38 171 HIS A N 1
ATOM 1285 C CA . HIS A 1 171 ? -5.261 -3.005 -6.665 1.00 98.38 171 HIS A CA 1
ATOM 1286 C C . HIS A 1 171 ? -5.068 -2.526 -8.127 1.00 98.38 171 HIS A C 1
ATOM 1288 O O . HIS A 1 171 ? -5.877 -1.763 -8.664 1.00 98.38 171 HIS A O 1
ATOM 1294 N N . SER A 1 172 ? -3.968 -2.941 -8.772 1.00 96.25 172 SER A N 1
ATOM 1295 C CA . SER A 1 172 ? -3.752 -2.800 -10.231 1.00 96.25 172 SER A CA 1
ATOM 1296 C C . SER A 1 172 ? -4.552 -3.802 -11.060 1.00 96.25 172 SER A C 1
ATOM 1298 O O . SER A 1 172 ? -4.805 -4.921 -10.560 1.00 96.25 172 SER A O 1
#

Radius of gyration: 17.41 Å; Cα contacts (8 Å, |Δi|>4): 401; chains: 1; bounding box: 42×34×48 Å

Mean predicted aligned error: 3.18 Å

Secondary structure (DSSP, 8-state):
--EEEEETBTTEEEEEEETTEE-S---SSHHHHHHH-TT-TT-EE-SB-SEEGGGEEEEETTEEEE----BTBBEETTSSS-GGGSBPEEE---SS--BTTB-S-EEEEEEEEEEEE-TTGGG--SEEEEEEEEEEEEEEETTEEEEEEEEEEEEEEEESSS----B-EE--

Organism: Ceratocystis fimbriata f. sp. platani (NCBI:txid88771)